Protein AF-A0A2W5JZ50-F1 (afdb_monomer)

Sequence (150 aa):
MTTPTPIVDERAWQLQEQALRAAHVRRDEPDAAALADRRLLRALREPPLSPLPADFAAGVARLAAPAAATRTVDTRLERLLGAVLGIALGAAALAQGLEQGAEWLRILAEQASPLPPGTLRLGVALAACVGCSWLIGLLPRRQARRSLRH

Organism: NCBI:txid666685

Solvent-accessible surface area (backbone atoms only — not comparable to full-atom values): 9213 Å² total; per-residue (Å²): 139,82,80,81,74,85,74,79,50,65,68,61,51,53,51,51,55,49,49,58,52,52,70,71,52,86,71,95,76,84,51,75,68,56,52,54,51,51,50,52,56,48,61,72,69,48,78,77,91,61,86,75,59,92,57,45,66,60,53,51,49,62,67,45,52,66,62,54,59,65,49,56,58,54,59,50,53,53,50,48,51,51,48,51,51,51,50,52,52,51,52,51,53,48,52,50,44,70,75,47,34,63,60,52,51,47,57,50,53,74,70,44,65,82,75,61,95,54,57,70,59,50,50,51,50,51,53,49,50,53,50,49,56,50,54,58,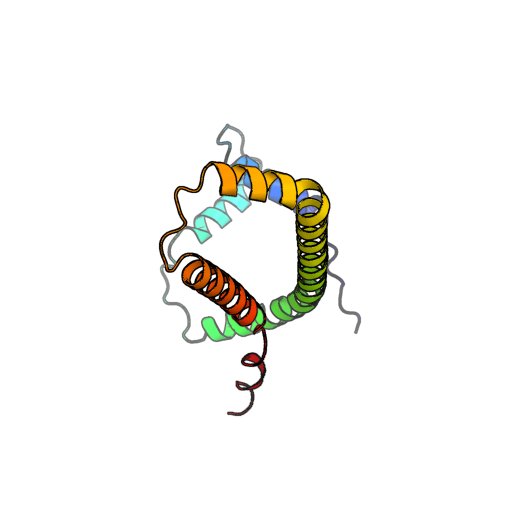70,65,58,82,77,69,69,87,73,65,79,81,77,122

Structure (mmCIF, N/CA/C/O backbone):
data_AF-A0A2W5JZ50-F1
#
_entry.id   AF-A0A2W5JZ50-F1
#
loop_
_atom_site.group_PDB
_atom_site.id
_atom_site.type_symbol
_atom_site.label_atom_id
_atom_site.label_alt_id
_atom_site.label_comp_id
_atom_site.label_asym_id
_atom_site.label_entity_id
_atom_site.label_seq_id
_atom_site.pdbx_PDB_ins_code
_atom_site.Cartn_x
_atom_site.Cartn_y
_atom_site.Cartn_z
_atom_site.occupancy
_atom_site.B_iso_or_equiv
_atom_site.auth_seq_id
_atom_site.auth_comp_id
_atom_site.auth_asym_id
_atom_site.auth_atom_id
_atom_site.pdbx_PDB_model_num
ATOM 1 N N . MET A 1 1 ? -31.872 18.385 16.691 1.00 43.00 1 MET A N 1
ATOM 2 C CA . MET A 1 1 ? -30.740 17.567 17.180 1.00 43.00 1 MET A CA 1
ATOM 3 C C . MET A 1 1 ? -29.529 17.878 16.319 1.00 43.00 1 MET A C 1
ATOM 5 O O . MET A 1 1 ? -29.411 17.350 15.225 1.00 43.00 1 MET A O 1
ATOM 9 N N . THR A 1 2 ? -28.695 18.811 16.764 1.00 48.19 2 THR A N 1
ATOM 10 C CA . THR A 1 2 ? -27.444 19.211 16.111 1.00 48.19 2 THR A CA 1
ATOM 11 C C . THR A 1 2 ? -26.308 18.411 16.741 1.00 48.19 2 THR A C 1
ATOM 13 O O . THR A 1 2 ? -26.035 18.547 17.929 1.00 48.19 2 THR A O 1
ATOM 16 N N . THR A 1 3 ? -25.680 17.522 15.976 1.00 47.72 3 THR A N 1
ATOM 17 C CA . THR A 1 3 ? -24.453 16.834 16.398 1.00 47.72 3 THR A CA 1
ATOM 18 C C . THR A 1 3 ? -23.317 17.856 16.474 1.00 47.72 3 THR A C 1
ATOM 20 O O . THR A 1 3 ? -23.056 18.500 15.455 1.00 47.72 3 THR A O 1
ATOM 23 N N . PRO A 1 4 ? -22.640 18.037 17.624 1.00 60.97 4 PRO A N 1
ATOM 24 C CA . PRO A 1 4 ? -21.482 18.916 17.695 1.00 60.97 4 PRO A CA 1
ATOM 25 C C . PRO A 1 4 ? -20.370 18.336 16.814 1.00 60.97 4 PRO A C 1
ATOM 27 O O . PRO A 1 4 ? -19.907 17.218 17.035 1.00 60.97 4 PRO A O 1
ATOM 30 N N . THR A 1 5 ? -19.959 19.076 15.785 1.00 59.16 5 THR A N 1
ATOM 31 C CA . THR A 1 5 ? -18.706 18.817 15.068 1.00 59.16 5 THR A CA 1
ATOM 32 C C . THR A 1 5 ? -17.566 18.857 16.083 1.00 59.16 5 THR A C 1
ATOM 34 O O . THR A 1 5 ? -17.500 19.837 16.830 1.00 59.16 5 THR A O 1
ATOM 37 N N . PRO A 1 6 ? -16.684 17.843 16.156 1.00 60.97 6 PRO A N 1
ATOM 38 C CA . PRO A 1 6 ? -15.527 17.915 17.031 1.00 60.97 6 PRO A CA 1
ATOM 39 C C . PRO A 1 6 ? -14.622 19.028 16.505 1.00 60.97 6 PRO A C 1
ATOM 41 O O . PRO A 1 6 ? -13.907 18.857 15.520 1.00 60.97 6 PRO A O 1
ATOM 44 N N . ILE A 1 7 ? -14.709 20.201 17.124 1.00 68.25 7 ILE A N 1
ATOM 45 C CA . ILE A 1 7 ? -13.739 21.266 16.920 1.00 68.25 7 ILE A CA 1
ATOM 46 C C . ILE A 1 7 ? -12.475 20.747 17.596 1.00 68.25 7 ILE A C 1
ATOM 48 O O . ILE A 1 7 ? -12.425 20.644 18.820 1.00 68.25 7 ILE A O 1
ATOM 52 N N . VAL A 1 8 ? -11.495 20.327 16.799 1.00 65.56 8 VAL A N 1
ATOM 53 C CA . VAL A 1 8 ? -10.153 20.065 17.313 1.00 65.56 8 VAL A CA 1
ATOM 54 C C . VAL A 1 8 ? -9.637 21.412 17.804 1.00 65.56 8 VAL A C 1
ATOM 56 O O . VAL A 1 8 ? -9.354 22.302 17.005 1.00 65.56 8 VAL A O 1
ATOM 59 N N . ASP A 1 9 ? -9.626 21.602 19.121 1.00 81.12 9 ASP A N 1
ATOM 60 C CA . ASP A 1 9 ? -9.076 22.805 19.729 1.00 81.12 9 ASP A CA 1
ATOM 61 C C . ASP A 1 9 ? -7.556 22.744 19.583 1.00 81.12 9 ASP A C 1
ATOM 63 O O . ASP A 1 9 ? -6.876 21.999 20.290 1.00 81.12 9 ASP A O 1
ATOM 67 N N . GLU A 1 10 ? -7.033 23.520 18.636 1.00 82.06 10 GLU A N 1
ATOM 68 C CA . GLU A 1 10 ? -5.602 23.613 18.350 1.00 82.06 10 GLU A CA 1
ATOM 69 C C . GLU A 1 10 ? -4.797 23.914 19.620 1.00 82.06 10 GLU A C 1
ATOM 71 O O . GLU A 1 10 ? -3.699 23.396 19.799 1.00 82.06 10 GLU A O 1
ATOM 76 N N . ARG A 1 11 ? -5.351 24.685 20.565 1.00 76.81 11 ARG A N 1
ATOM 77 C CA . ARG A 1 11 ? -4.663 24.973 21.830 1.00 76.81 11 ARG A CA 1
ATOM 78 C C . ARG A 1 11 ? -4.566 23.730 22.702 1.00 76.81 11 ARG A C 1
ATOM 80 O O . ARG A 1 11 ? -3.508 23.469 23.268 1.00 76.81 11 ARG A O 1
ATOM 87 N N . ALA A 1 12 ? -5.640 22.950 22.787 1.00 76.25 12 ALA A N 1
ATOM 88 C CA . ALA A 1 12 ? -5.646 21.694 23.528 1.00 76.25 12 ALA A CA 1
ATOM 89 C C . ALA A 1 12 ? -4.697 20.662 22.895 1.00 76.25 12 ALA A C 1
ATOM 91 O O . ALA A 1 12 ? -3.978 19.967 23.614 1.00 76.25 12 ALA A O 1
ATOM 92 N N . TRP A 1 13 ? -4.643 20.612 21.561 1.00 83.56 13 TRP A N 1
ATOM 93 C CA . TRP A 1 13 ? -3.716 19.757 20.820 1.00 83.56 13 TRP A CA 1
ATOM 94 C C . TRP A 1 13 ? -2.252 20.130 21.083 1.00 83.56 13 TRP A C 1
ATOM 96 O O . TRP A 1 13 ? -1.440 19.274 21.433 1.00 83.56 13 TRP A O 1
ATOM 106 N N . GLN A 1 14 ? -1.916 21.420 21.002 1.00 88.25 14 GLN A N 1
ATOM 107 C CA . GLN A 1 14 ? -0.561 21.907 21.275 1.00 88.25 14 GLN A CA 1
ATOM 108 C C . GLN A 1 14 ? -0.133 21.645 22.725 1.00 88.25 14 GLN A C 1
ATOM 110 O O . GLN A 1 14 ? 1.019 21.289 22.966 1.00 88.25 14 GLN A O 1
ATOM 115 N N . LEU A 1 15 ? -1.051 21.762 23.692 1.00 83.00 15 LEU A N 1
ATOM 116 C CA . LEU A 1 15 ? -0.777 21.425 25.093 1.00 83.00 15 LEU A CA 1
ATOM 117 C C . LEU A 1 15 ? -0.487 19.926 25.282 1.00 83.00 15 LEU A C 1
ATOM 119 O O . LEU A 1 15 ? 0.434 19.579 26.022 1.00 83.00 15 LEU A O 1
ATOM 123 N N . GLN A 1 16 ? -1.209 19.040 24.586 1.00 78.50 16 GLN A N 1
ATOM 124 C CA . GLN A 1 16 ? -0.923 17.598 24.594 1.00 78.50 16 GLN A CA 1
ATOM 125 C C . GLN A 1 16 ? 0.435 17.274 23.962 1.00 78.50 16 GLN A C 1
ATOM 127 O O . GLN A 1 16 ? 1.219 16.515 24.531 1.00 78.50 16 GLN A O 1
ATOM 132 N N . GLU A 1 17 ? 0.747 17.884 22.821 1.00 82.94 17 GLU A N 1
ATOM 133 C CA . GLU A 1 17 ? 2.040 17.728 22.151 1.00 82.94 17 GLU A CA 1
ATOM 134 C C . GLU A 1 17 ? 3.204 18.205 23.031 1.00 82.94 17 GLU A C 1
ATOM 136 O O . GLU A 1 17 ? 4.239 17.540 23.135 1.00 82.94 17 GLU A O 1
ATOM 141 N N . GLN A 1 18 ? 3.036 19.334 23.721 1.00 81.00 18 GLN A N 1
ATOM 142 C CA . GLN A 1 18 ? 4.030 19.844 24.663 1.00 81.00 18 GLN A CA 1
ATOM 143 C C . GLN A 1 18 ? 4.201 18.917 25.873 1.00 81.00 18 GLN A C 1
ATOM 145 O O . GLN A 1 18 ? 5.338 18.642 26.260 1.00 81.00 18 GLN A O 1
ATOM 150 N N . ALA A 1 19 ? 3.112 18.375 26.426 1.00 74.25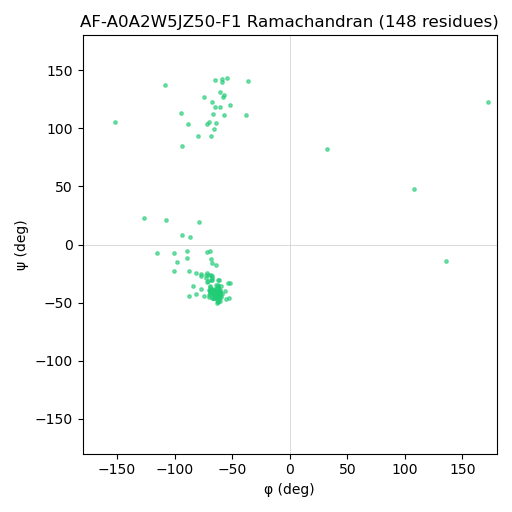 19 ALA A N 1
ATOM 151 C CA . ALA A 1 19 ? 3.163 17.415 27.529 1.00 74.25 19 ALA A CA 1
ATOM 152 C C . ALA A 1 19 ? 3.890 16.114 27.137 1.00 74.25 19 ALA A C 1
ATOM 154 O O . ALA A 1 19 ? 4.743 15.633 27.888 1.00 74.25 19 ALA A O 1
ATOM 155 N N . LEU A 1 20 ? 3.649 15.592 25.926 1.00 75.50 20 LEU A N 1
ATOM 156 C CA . LEU A 1 20 ? 4.337 14.408 25.391 1.00 75.50 20 LEU A CA 1
ATOM 157 C C . LEU A 1 20 ? 5.848 14.628 25.230 1.00 75.50 20 LEU A C 1
ATOM 159 O O . LEU A 1 20 ? 6.651 13.756 25.589 1.00 75.50 20 LEU A O 1
ATOM 163 N N . ARG A 1 21 ? 6.250 15.806 24.737 1.00 74.12 21 ARG A N 1
ATOM 164 C CA . ARG A 1 21 ? 7.665 16.191 24.603 1.00 74.12 21 ARG A CA 1
ATOM 165 C C . ARG A 1 21 ? 8.322 16.412 25.970 1.00 74.12 21 ARG A C 1
ATOM 167 O O . ARG A 1 21 ? 9.430 15.929 26.198 1.00 74.12 21 ARG A O 1
ATOM 174 N N . ALA A 1 22 ? 7.627 17.050 26.913 1.00 66.75 22 ALA A N 1
ATOM 175 C CA . ALA A 1 22 ? 8.098 17.263 28.285 1.00 66.75 22 ALA A CA 1
ATOM 176 C C . ALA A 1 22 ? 8.179 15.962 29.111 1.00 66.75 22 ALA A C 1
ATOM 178 O O . ALA A 1 22 ? 8.983 15.853 30.037 1.00 66.75 22 ALA A O 1
ATOM 179 N N . ALA A 1 23 ? 7.380 14.943 28.781 1.00 61.56 23 ALA A N 1
ATOM 180 C CA . ALA A 1 23 ? 7.495 13.611 29.373 1.00 61.56 23 ALA A CA 1
ATOM 181 C C . ALA A 1 23 ? 8.766 12.866 28.915 1.00 61.56 23 ALA A C 1
ATOM 183 O O . ALA A 1 23 ? 9.273 12.027 29.661 1.00 61.56 23 ALA A O 1
ATOM 184 N N . HIS A 1 24 ? 9.295 13.187 27.727 1.00 60.12 24 HIS A N 1
ATOM 185 C CA . HIS A 1 24 ? 10.566 12.654 27.218 1.00 60.12 24 HIS A CA 1
ATOM 186 C C . HIS A 1 24 ? 11.785 13.436 27.724 1.00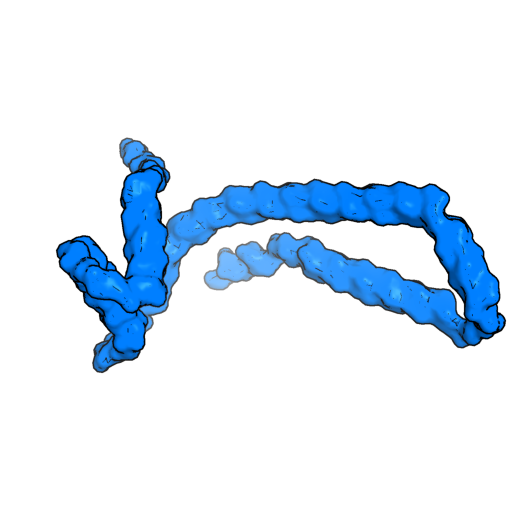 60.12 24 HIS A C 1
ATOM 188 O O . HIS A 1 24 ? 12.825 12.840 28.004 1.00 60.12 24 HIS A O 1
ATOM 194 N N . VAL A 1 25 ? 11.665 14.756 27.887 1.00 57.91 25 VAL A N 1
ATOM 195 C CA . VAL A 1 25 ? 12.740 15.618 28.395 1.00 57.91 25 VAL A CA 1
ATOM 196 C C . VAL A 1 25 ? 12.589 15.774 29.907 1.00 57.91 25 VAL A C 1
ATOM 198 O O . VAL A 1 25 ? 11.988 16.717 30.413 1.00 57.91 25 VAL A O 1
ATOM 201 N N . ARG A 1 26 ? 13.130 14.820 30.667 1.00 54.22 26 ARG A N 1
ATOM 202 C CA . ARG A 1 26 ? 13.206 14.931 32.128 1.00 54.22 26 ARG A CA 1
ATOM 203 C C . ARG A 1 26 ? 14.191 16.049 32.506 1.00 54.22 26 ARG A C 1
ATOM 205 O O . ARG A 1 26 ? 15.385 15.787 32.611 1.00 54.22 26 ARG A O 1
ATOM 212 N N . ARG A 1 27 ? 13.700 17.277 32.716 1.00 50.91 27 ARG A N 1
ATOM 213 C CA . ARG A 1 27 ? 14.435 18.344 33.416 1.00 50.91 27 ARG A CA 1
ATOM 214 C C . ARG A 1 27 ? 13.480 19.322 34.115 1.00 50.91 27 ARG A C 1
ATOM 216 O O . ARG A 1 27 ? 12.774 20.074 33.460 1.00 50.91 27 ARG A O 1
ATOM 223 N N . ASP A 1 28 ? 13.430 19.184 35.437 1.00 57.53 28 ASP A N 1
ATOM 224 C CA . ASP A 1 28 ? 13.200 20.188 36.487 1.00 57.53 28 ASP A CA 1
ATOM 225 C C . ASP A 1 28 ? 12.286 21.392 36.187 1.00 57.53 28 ASP A C 1
ATOM 227 O O . ASP A 1 28 ? 12.768 22.474 35.880 1.00 57.53 28 ASP A O 1
ATOM 231 N N . GLU A 1 29 ? 10.969 21.186 36.313 1.00 58.97 29 GLU A N 1
ATOM 232 C CA . GLU A 1 29 ? 10.005 22.029 37.064 1.00 58.97 29 GLU A CA 1
ATOM 233 C C . GLU A 1 29 ? 8.569 21.528 36.774 1.00 58.97 29 GLU A C 1
ATOM 235 O O . GLU A 1 29 ? 8.188 21.394 35.606 1.00 58.97 29 GLU A O 1
ATOM 240 N N . PRO A 1 30 ? 7.763 21.133 37.780 1.00 55.31 30 PRO A N 1
ATOM 241 C CA . PRO A 1 30 ? 6.446 20.563 37.531 1.00 55.31 30 PRO A CA 1
ATOM 242 C C . PRO A 1 30 ? 5.361 21.642 37.440 1.00 55.31 30 PRO A C 1
ATOM 244 O O . PRO A 1 30 ? 4.843 22.109 38.450 1.00 55.31 30 PRO A O 1
ATOM 247 N N . ASP A 1 31 ? 4.924 21.934 36.218 1.00 63.06 31 ASP A N 1
ATOM 248 C CA . ASP A 1 31 ? 3.655 22.623 35.994 1.00 63.06 31 ASP A CA 1
ATOM 249 C C . ASP A 1 31 ? 2.479 21.732 36.458 1.00 63.06 31 ASP A C 1
ATOM 251 O O 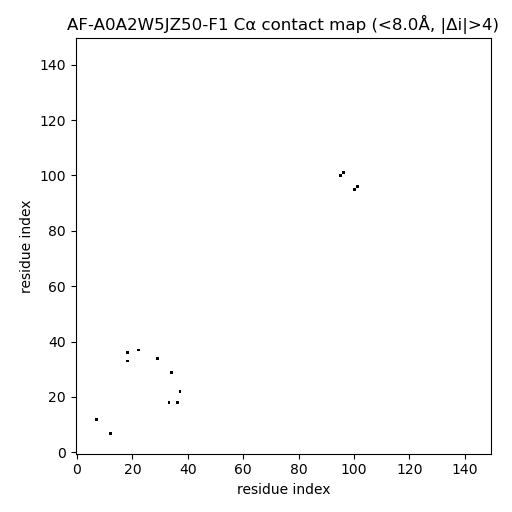. ASP A 1 31 ? 2.495 20.504 36.284 1.00 63.06 31 ASP A O 1
ATOM 255 N N . ALA A 1 32 ? 1.446 22.315 37.072 1.00 60.16 32 ALA A N 1
ATOM 256 C CA . ALA A 1 32 ? 0.355 21.558 37.707 1.00 60.16 32 ALA A CA 1
ATOM 257 C C . ALA A 1 32 ? -0.416 20.675 36.702 1.00 60.16 32 ALA A C 1
ATOM 259 O O . ALA A 1 32 ? -0.877 19.581 37.046 1.00 60.16 32 ALA A O 1
ATOM 260 N N . ALA A 1 33 ? -0.486 21.106 35.439 1.00 59.25 33 ALA A N 1
ATOM 261 C CA . ALA A 1 33 ? -1.049 20.332 34.334 1.00 59.25 33 ALA A CA 1
ATOM 262 C C . ALA A 1 33 ? -0.176 19.117 33.961 1.00 59.25 33 ALA A C 1
ATOM 264 O O . ALA A 1 33 ? -0.693 18.018 33.748 1.00 59.25 33 ALA A O 1
ATOM 265 N N . ALA A 1 34 ? 1.153 19.267 33.981 1.00 60.41 34 ALA A N 1
ATOM 266 C CA . ALA A 1 34 ? 2.094 18.180 33.703 1.00 60.41 34 ALA A CA 1
ATOM 267 C C . ALA A 1 34 ? 2.073 17.093 34.796 1.00 60.41 34 ALA A C 1
ATOM 269 O O . ALA A 1 34 ? 2.350 15.921 34.532 1.00 60.41 34 ALA A O 1
ATOM 270 N N . LEU A 1 35 ? 1.714 17.451 36.034 1.00 66.00 35 LEU A N 1
ATOM 271 C CA . LEU A 1 35 ? 1.501 16.498 37.129 1.00 66.00 35 LEU A CA 1
ATOM 272 C C . LEU A 1 35 ? 0.258 15.622 36.921 1.00 66.00 35 LEU A C 1
ATOM 274 O O . LEU A 1 35 ? 0.312 14.424 37.209 1.00 66.00 35 LEU A O 1
ATOM 278 N N . ALA A 1 36 ? -0.844 16.190 36.423 1.00 70.12 36 ALA A N 1
ATOM 279 C CA . ALA A 1 36 ? -2.059 15.432 36.119 1.00 70.12 36 ALA A CA 1
ATOM 280 C C . ALA A 1 36 ? -1.817 14.421 34.986 1.00 70.12 36 ALA A C 1
ATOM 282 O O . ALA A 1 36 ? -2.177 13.249 35.109 1.00 70.12 36 ALA A O 1
ATOM 283 N N . ASP A 1 37 ? -1.109 14.844 33.941 1.00 66.62 37 ASP A N 1
ATOM 284 C CA . ASP A 1 37 ? -0.801 14.001 32.786 1.00 66.62 37 ASP A CA 1
ATOM 285 C C . ASP A 1 37 ? 0.187 12.869 33.130 1.00 66.62 37 ASP A C 1
ATOM 287 O O . ASP A 1 37 ? -0.003 11.705 32.770 1.00 66.62 37 ASP A O 1
ATOM 291 N N . ARG A 1 38 ? 1.191 13.153 33.974 1.00 71.00 38 ARG A N 1
ATOM 292 C CA . ARG A 1 38 ? 2.095 12.120 34.516 1.00 71.00 38 ARG A CA 1
ATOM 293 C C 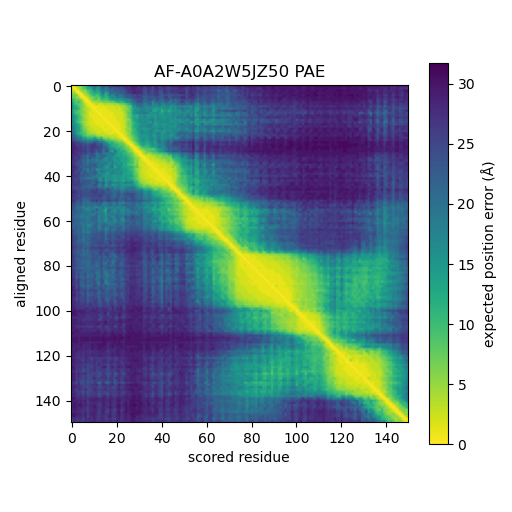. ARG A 1 38 ? 1.370 11.074 35.365 1.00 71.00 38 ARG A C 1
ATOM 295 O O . ARG A 1 38 ? 1.769 9.908 35.347 1.00 71.00 38 ARG A O 1
ATOM 302 N N . ARG A 1 39 ? 0.326 11.458 36.112 1.00 72.38 39 ARG A N 1
ATOM 303 C CA . ARG A 1 39 ? -0.507 10.509 36.876 1.00 72.38 39 ARG A CA 1
ATOM 304 C C . ARG A 1 39 ? -1.307 9.604 35.944 1.00 72.38 39 ARG A C 1
ATOM 306 O O .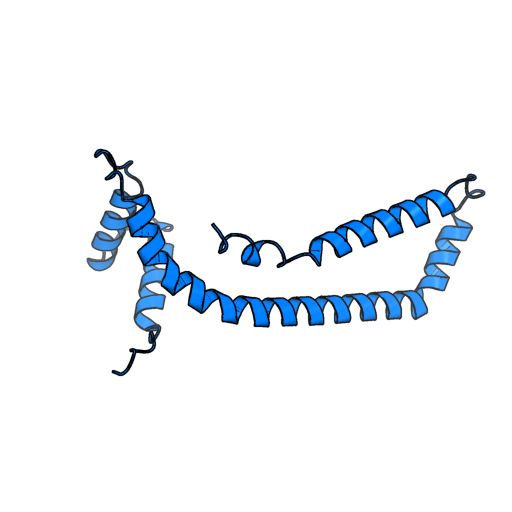 ARG A 1 39 ? -1.350 8.402 36.188 1.00 72.38 39 ARG A O 1
ATOM 313 N N . LEU A 1 40 ? -1.858 10.153 34.862 1.00 73.06 40 LEU A N 1
ATOM 314 C CA . LEU A 1 40 ? -2.563 9.381 33.839 1.00 73.06 40 LEU A CA 1
ATOM 315 C C . LEU A 1 40 ? -1.630 8.378 33.146 1.00 73.06 40 LEU A C 1
ATOM 317 O O . LEU A 1 40 ? -1.937 7.192 33.076 1.00 73.06 40 LEU A O 1
ATOM 321 N N . LEU A 1 41 ? -0.449 8.823 32.709 1.00 72.56 41 LEU A N 1
ATOM 322 C CA . LEU A 1 41 ? 0.559 7.954 32.094 1.00 72.56 41 LEU A CA 1
ATOM 323 C C . LEU A 1 41 ? 1.027 6.834 33.029 1.00 72.56 41 LEU A C 1
ATOM 325 O O . LEU A 1 41 ? 1.301 5.726 32.571 1.00 72.56 41 LEU A O 1
ATOM 329 N N . ARG A 1 42 ? 1.121 7.104 34.337 1.00 70.44 42 ARG A N 1
ATOM 330 C CA . ARG A 1 42 ? 1.451 6.078 35.333 1.00 70.44 42 ARG A CA 1
ATOM 331 C C . ARG A 1 42 ? 0.304 5.080 35.513 1.00 70.44 42 ARG A C 1
ATOM 333 O O . ARG A 1 42 ? 0.568 3.886 35.471 1.00 70.44 42 ARG A O 1
ATOM 340 N N . ALA A 1 43 ? -0.940 5.553 35.592 1.00 70.12 43 ALA A N 1
ATOM 341 C CA . ALA A 1 43 ? -2.126 4.699 35.674 1.00 70.12 43 ALA A CA 1
ATOM 342 C C . ALA A 1 43 ? -2.316 3.805 34.432 1.00 70.12 43 ALA A C 1
ATOM 344 O O . ALA A 1 43 ? -2.825 2.698 34.549 1.00 70.12 43 ALA A O 1
ATOM 345 N N . LEU A 1 44 ? -1.877 4.258 33.251 1.00 68.50 44 LEU A N 1
ATOM 346 C CA . LEU A 1 44 ? -1.894 3.462 32.016 1.00 68.50 44 LEU A CA 1
ATOM 347 C C . LEU A 1 44 ? -0.767 2.418 31.938 1.00 68.50 44 LEU A C 1
ATOM 349 O O . LEU A 1 44 ? -0.893 1.444 31.199 1.00 68.50 44 LEU A O 1
ATOM 353 N N . ARG A 1 45 ? 0.352 2.636 32.641 1.00 70.94 45 ARG A N 1
ATOM 354 C CA . ARG A 1 45 ? 1.503 1.713 32.660 1.00 70.94 45 ARG A CA 1
ATOM 355 C C . ARG A 1 45 ? 1.383 0.630 33.726 1.00 70.94 45 ARG A C 1
ATOM 357 O O . ARG A 1 45 ? 2.043 -0.398 33.602 1.00 70.94 45 ARG A O 1
ATOM 364 N N . GLU A 1 46 ? 0.589 0.859 34.765 1.00 68.31 46 GLU A N 1
ATOM 365 C CA . GLU A 1 46 ? 0.305 -0.162 35.765 1.00 68.31 46 GLU A CA 1
ATOM 366 C C . GLU A 1 46 ? -0.671 -1.202 35.194 1.00 68.31 46 GLU A C 1
ATOM 368 O O . GLU A 1 46 ? -1.728 -0.835 34.674 1.00 68.31 46 GLU A O 1
ATOM 373 N N . PRO A 1 47 ? -0.341 -2.506 35.259 1.00 62.16 47 PRO A N 1
ATOM 374 C CA . PRO A 1 47 ? -1.289 -3.540 34.881 1.00 62.16 47 PRO A CA 1
ATOM 375 C C . PRO A 1 47 ? -2.512 -3.434 35.806 1.00 62.16 47 PRO A C 1
ATOM 377 O O . PRO A 1 47 ? -2.338 -3.345 37.026 1.00 62.16 47 PRO A O 1
ATOM 380 N N . PRO A 1 48 ? -3.746 -3.422 35.269 1.00 61.97 48 PRO A N 1
ATOM 381 C CA . PRO A 1 48 ? -4.934 -3.285 36.097 1.00 61.97 48 PRO A CA 1
ATOM 382 C C . PRO A 1 48 ? -5.000 -4.451 37.089 1.00 61.97 48 PRO A C 1
ATOM 384 O O . PRO A 1 48 ? -5.090 -5.612 36.700 1.00 61.97 48 PRO A O 1
ATOM 387 N N . LEU A 1 49 ? -4.950 -4.128 38.384 1.00 61.62 49 LEU A N 1
ATOM 388 C CA . LEU A 1 49 ? -4.963 -5.094 39.492 1.00 61.62 49 LEU A CA 1
ATOM 389 C C . LEU A 1 49 ? -6.335 -5.765 39.697 1.00 61.62 49 LEU A C 1
ATOM 391 O O . LEU A 1 49 ? -6.463 -6.670 40.516 1.00 61.62 49 LEU A O 1
ATOM 395 N N . SER A 1 50 ? -7.362 -5.319 38.971 1.00 69.12 50 SER A N 1
ATOM 396 C CA . SER A 1 50 ? -8.731 -5.823 39.071 1.00 69.12 50 SER A CA 1
ATOM 397 C C . SER A 1 50 ? -9.095 -6.640 37.829 1.00 69.12 50 SER A C 1
ATOM 399 O O . SER A 1 50 ? -8.793 -6.195 36.715 1.00 69.12 50 SER A O 1
ATOM 401 N N . PRO A 1 51 ? -9.762 -7.801 37.976 1.00 71.50 51 PRO A N 1
ATOM 402 C CA . PRO A 1 51 ? -10.286 -8.533 36.834 1.00 71.50 51 PRO A CA 1
ATOM 403 C C . PRO A 1 51 ? -11.246 -7.638 36.044 1.00 71.50 51 PRO A C 1
ATOM 405 O O . PRO A 1 51 ? -12.178 -7.044 36.589 1.00 71.50 51 PRO A O 1
ATOM 408 N N . LEU A 1 52 ? -10.992 -7.529 34.741 1.00 70.38 52 LEU A N 1
ATOM 409 C CA . LEU A 1 52 ? -11.856 -6.799 33.823 1.00 70.38 52 LEU A CA 1
ATOM 410 C C . LEU A 1 52 ? -13.272 -7.407 33.844 1.00 70.38 52 LEU A C 1
ATOM 412 O O . LEU A 1 52 ? -13.400 -8.634 33.859 1.00 70.38 52 LEU A O 1
ATOM 416 N N . PRO A 1 53 ? -14.338 -6.584 33.801 1.00 80.31 53 PRO A N 1
ATOM 417 C CA . PRO A 1 53 ? -15.701 -7.084 33.659 1.00 80.31 53 PRO A CA 1
ATOM 418 C C . PRO A 1 53 ? -15.826 -7.991 32.430 1.00 80.31 53 PRO A C 1
ATOM 420 O O . PRO A 1 53 ? -15.238 -7.690 31.389 1.00 80.31 53 PRO A O 1
ATOM 423 N N . ALA A 1 54 ? -16.636 -9.049 32.515 1.00 81.38 54 ALA A N 1
ATOM 424 C CA . ALA A 1 54 ? -16.844 -9.990 31.406 1.00 81.38 54 ALA A CA 1
ATOM 425 C C . ALA A 1 54 ? -17.268 -9.285 30.099 1.00 81.38 54 ALA A C 1
ATOM 427 O O . ALA A 1 54 ? -16.841 -9.664 29.010 1.00 81.38 54 ALA A O 1
ATOM 428 N N . ASP A 1 55 ? -18.020 -8.189 30.219 1.00 85.31 55 ASP A N 1
ATOM 429 C CA . ASP A 1 55 ? -18.533 -7.410 29.090 1.00 85.31 55 ASP A CA 1
ATOM 430 C C . ASP A 1 55 ? -17.636 -6.235 28.678 1.00 85.31 55 ASP A C 1
ATOM 432 O O . ASP A 1 55 ? -18.036 -5.416 27.845 1.00 85.31 55 ASP A O 1
ATOM 436 N N . PHE A 1 56 ? -16.426 -6.114 29.234 1.00 82.25 56 PHE A N 1
ATOM 437 C CA . PHE A 1 56 ? -15.520 -5.003 28.930 1.00 82.25 56 PHE A CA 1
ATOM 438 C C . PHE A 1 56 ? -15.249 -4.891 27.428 1.00 82.25 56 PHE A C 1
ATOM 440 O O . PHE A 1 56 ? -15.381 -3.812 26.852 1.00 82.25 56 PHE A O 1
ATOM 447 N N . ALA A 1 57 ? -14.947 -6.015 26.773 1.00 82.06 57 ALA A N 1
ATOM 448 C CA . ALA A 1 57 ? -14.696 -6.046 25.335 1.00 82.06 57 ALA A CA 1
ATOM 449 C C . ALA A 1 57 ? -15.921 -5.576 24.531 1.00 82.06 57 ALA A C 1
ATOM 451 O O . ALA A 1 57 ? -15.778 -4.799 23.588 1.00 82.06 57 ALA A O 1
ATOM 452 N N . ALA A 1 58 ? -17.130 -5.978 24.936 1.00 81.62 58 ALA A N 1
ATOM 453 C CA . ALA A 1 58 ? -18.373 -5.540 24.303 1.00 81.62 58 ALA A CA 1
ATOM 454 C C . ALA A 1 58 ? -18.641 -4.042 24.540 1.00 81.62 58 ALA A C 1
ATOM 456 O O . ALA A 1 58 ? -19.085 -3.336 23.634 1.00 81.62 58 ALA A O 1
ATOM 457 N N . GLY A 1 59 ? -18.331 -3.530 25.734 1.00 83.56 59 GLY A N 1
ATOM 458 C CA . GLY A 1 59 ? -18.400 -2.106 26.059 1.00 83.56 59 GLY A CA 1
ATOM 459 C C . GLY A 1 59 ? -17.453 -1.265 25.208 1.00 83.56 59 GLY A C 1
ATOM 460 O O . GLY A 1 59 ? -17.886 -0.297 24.582 1.00 83.56 59 GLY A O 1
ATOM 461 N N . VAL A 1 60 ? -16.190 -1.680 25.116 1.00 82.81 60 VAL A N 1
ATOM 462 C CA . VAL A 1 60 ? -15.176 -1.022 24.285 1.00 82.81 60 VAL A CA 1
ATOM 463 C C . VAL A 1 60 ? -15.548 -1.088 22.805 1.00 82.81 60 VAL A C 1
ATOM 465 O O . VAL A 1 60 ? -15.456 -0.076 22.116 1.00 82.81 60 VAL A O 1
ATOM 468 N N . ALA A 1 61 ? -16.047 -2.226 22.312 1.00 80.06 61 ALA A N 1
ATOM 469 C CA . ALA A 1 61 ? -16.481 -2.364 20.923 1.00 80.06 61 ALA A CA 1
ATOM 470 C C . ALA A 1 61 ? -17.620 -1.392 20.563 1.00 80.06 61 ALA A C 1
ATOM 472 O O . ALA A 1 61 ? -17.584 -0.769 19.502 1.00 80.06 61 ALA A O 1
ATOM 473 N N . ARG A 1 62 ? -18.601 -1.201 21.458 1.00 80.56 62 ARG A N 1
ATOM 474 C CA . ARG A 1 62 ? -19.691 -0.226 21.261 1.00 80.56 62 ARG A CA 1
ATOM 475 C C . ARG A 1 62 ? -19.190 1.218 21.244 1.00 80.56 62 ARG A C 1
ATOM 477 O O . ARG A 1 62 ? -19.673 2.008 20.440 1.00 80.56 62 ARG A O 1
ATOM 484 N N . LEU A 1 63 ? -18.222 1.553 22.098 1.00 79.12 63 LEU A N 1
ATOM 485 C CA . LEU A 1 63 ? -17.613 2.888 22.148 1.00 79.12 63 LEU A CA 1
ATOM 486 C C . LEU A 1 63 ? -16.700 3.162 20.941 1.00 79.12 63 LEU A C 1
ATOM 488 O O . LEU A 1 63 ? -16.633 4.292 20.464 1.00 79.12 63 LEU A O 1
ATOM 492 N N . ALA A 1 64 ? -16.035 2.134 20.410 1.00 73.06 64 ALA A N 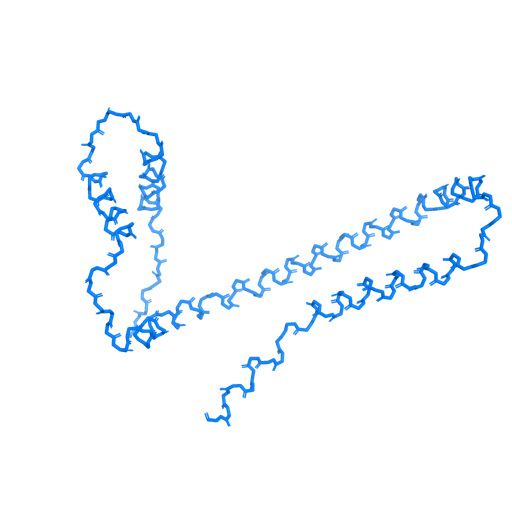1
ATOM 493 C CA . ALA A 1 64 ? -15.153 2.238 19.248 1.00 73.06 64 ALA A CA 1
ATOM 494 C C . ALA A 1 64 ? -15.902 2.234 17.901 1.00 73.06 64 ALA A C 1
ATOM 496 O O . ALA A 1 64 ? -15.399 2.776 16.915 1.00 73.06 64 ALA A O 1
ATOM 497 N N . ALA A 1 65 ? -17.108 1.661 17.839 1.00 70.31 65 ALA A N 1
ATOM 498 C CA . ALA A 1 65 ? -17.934 1.609 16.631 1.00 70.31 65 ALA A CA 1
ATOM 499 C C . ALA A 1 65 ? -18.164 2.983 15.948 1.00 70.31 65 ALA A C 1
ATOM 501 O O . ALA A 1 65 ? -17.968 3.068 14.732 1.00 70.31 65 ALA A O 1
ATOM 502 N N . PRO A 1 66 ? -18.509 4.078 16.660 1.00 64.31 66 PRO A N 1
ATOM 503 C CA . PRO A 1 66 ? -18.647 5.398 16.036 1.00 64.31 66 PRO A CA 1
ATOM 504 C C . PRO A 1 66 ? -17.315 5.992 15.539 1.00 64.31 66 PRO A C 1
ATOM 506 O O . PRO A 1 66 ? -17.307 6.671 14.513 1.00 64.31 66 PRO A O 1
ATOM 509 N N . ALA A 1 67 ? -16.179 5.688 16.181 1.00 58.97 67 ALA A N 1
ATOM 510 C CA . ALA A 1 67 ? -14.848 6.120 15.725 1.00 58.97 67 ALA A CA 1
ATOM 511 C C . ALA A 1 67 ? -14.374 5.368 14.464 1.00 58.97 67 ALA A C 1
ATOM 513 O O . ALA A 1 67 ? -13.574 5.875 13.678 1.00 58.97 67 ALA A O 1
ATOM 514 N N . ALA A 1 68 ? -14.886 4.158 14.227 1.00 56.59 68 ALA A N 1
ATOM 515 C CA . ALA A 1 68 ? -14.639 3.430 12.986 1.00 56.59 68 ALA A CA 1
ATOM 516 C C . ALA A 1 68 ? -15.401 4.036 11.792 1.00 56.59 68 ALA A C 1
ATOM 518 O O . ALA A 1 68 ? -14.920 3.963 10.660 1.00 56.59 68 ALA A O 1
ATOM 519 N N . ALA A 1 69 ? -16.558 4.670 12.026 1.00 55.19 69 ALA A N 1
ATOM 520 C CA . ALA A 1 69 ? -17.355 5.297 10.973 1.00 55.19 69 ALA A CA 1
ATOM 521 C C . ALA A 1 69 ? -16.665 6.536 10.373 1.00 55.19 69 ALA A C 1
ATOM 523 O O . ALA A 1 69 ? -16.667 6.696 9.153 1.00 55.19 69 ALA A O 1
ATOM 524 N N . THR A 1 70 ? -15.994 7.365 11.179 1.00 55.69 70 THR A N 1
ATOM 525 C CA . THR A 1 70 ? -15.219 8.529 10.696 1.00 55.69 70 THR A CA 1
ATOM 526 C C . THR A 1 70 ? -13.981 8.126 9.887 1.00 55.69 70 THR A C 1
ATOM 528 O O . THR A 1 70 ? -13.618 8.807 8.930 1.00 55.69 70 THR A O 1
ATOM 531 N N . ARG A 1 71 ? -13.400 6.953 10.165 1.00 53.78 71 ARG A N 1
ATOM 532 C CA . ARG A 1 71 ? -12.252 6.383 9.430 1.00 53.78 71 ARG A CA 1
ATOM 533 C C . ARG A 1 71 ? -12.576 5.966 7.988 1.00 53.78 71 ARG A C 1
ATOM 535 O O . ARG A 1 71 ? -11.673 5.748 7.179 1.00 53.78 71 ARG A O 1
ATOM 542 N N . THR A 1 72 ? -13.860 5.842 7.644 1.00 54.72 72 THR A N 1
ATOM 543 C CA . THR A 1 72 ? -14.294 5.419 6.301 1.00 54.72 72 THR A CA 1
ATOM 544 C C . THR A 1 72 ? -14.102 6.487 5.219 1.00 54.72 72 THR A C 1
ATOM 546 O O . THR A 1 72 ? -13.939 6.141 4.045 1.00 54.72 72 THR A O 1
ATOM 549 N N . VAL A 1 73 ? -14.101 7.771 5.596 1.00 54.91 73 VAL A N 1
ATOM 550 C CA . VAL A 1 73 ? -13.836 8.896 4.681 1.00 54.91 73 VAL A CA 1
ATOM 551 C C . VAL A 1 73 ? -12.345 8.963 4.345 1.00 54.91 73 VAL A C 1
ATOM 553 O O . VAL A 1 73 ? -11.984 9.037 3.170 1.00 54.91 73 VAL A O 1
ATOM 556 N N . ASP A 1 74 ? -11.498 8.809 5.362 1.00 61.81 74 ASP A N 1
ATOM 557 C CA . ASP A 1 74 ? -10.035 8.780 5.247 1.00 61.81 74 ASP A CA 1
ATOM 558 C C . ASP A 1 74 ? -9.566 7.653 4.307 1.00 61.81 74 ASP A C 1
ATOM 560 O O . ASP A 1 74 ? -8.830 7.862 3.346 1.00 61.81 74 ASP A O 1
ATOM 564 N N . THR A 1 75 ? -10.175 6.471 4.434 1.00 67.81 75 THR A N 1
ATOM 565 C CA . THR A 1 75 ? -9.852 5.311 3.586 1.00 67.81 75 THR A CA 1
ATOM 566 C C . THR A 1 75 ? -10.258 5.434 2.113 1.00 67.81 75 THR A C 1
ATOM 568 O O . THR A 1 75 ? -9.868 4.574 1.318 1.00 67.81 75 THR A O 1
ATOM 571 N N . ARG A 1 76 ? -11.084 6.411 1.710 1.00 75.81 76 ARG A N 1
ATOM 572 C CA . ARG A 1 76 ? -11.363 6.669 0.280 1.00 75.81 76 ARG A CA 1
ATOM 573 C C . ARG A 1 76 ? -10.329 7.612 -0.312 1.00 75.81 76 ARG A C 1
ATOM 575 O O . ARG A 1 76 ? -9.845 7.339 -1.408 1.00 75.81 76 ARG A O 1
ATOM 582 N N . LEU A 1 77 ? -9.999 8.674 0.419 1.00 79.88 77 LEU A N 1
ATOM 583 C CA . LEU A 1 77 ? -8.981 9.636 0.025 1.00 79.88 77 LEU A CA 1
ATOM 584 C C . LEU A 1 77 ? -7.609 8.960 -0.050 1.00 79.88 77 LEU A C 1
ATOM 586 O O . LEU A 1 77 ? -6.973 9.007 -1.095 1.00 79.88 77 LEU A O 1
ATOM 590 N N . GLU A 1 78 ? -7.215 8.225 0.988 1.00 78.00 78 GLU A N 1
ATOM 591 C CA . GLU A 1 78 ? -5.962 7.463 1.036 1.00 78.00 78 GLU A CA 1
ATOM 592 C C . GLU A 1 78 ? -5.844 6.475 -0.137 1.00 78.00 78 GLU A C 1
ATOM 594 O O . GLU A 1 78 ? -4.801 6.361 -0.778 1.00 78.00 78 GLU A O 1
ATOM 599 N N . ARG A 1 79 ? -6.951 5.814 -0.500 1.00 81.44 79 ARG A N 1
ATOM 600 C CA . ARG A 1 79 ? -6.992 4.892 -1.644 1.00 81.44 79 ARG A CA 1
ATOM 601 C C . ARG A 1 79 ? -6.863 5.618 -2.983 1.00 81.44 79 ARG A C 1
ATOM 603 O O . ARG A 1 79 ? -6.257 5.076 -3.902 1.00 81.44 79 ARG A O 1
ATOM 610 N N . LEU A 1 80 ? -7.429 6.820 -3.094 1.00 85.25 80 LEU A N 1
ATOM 611 C CA . LEU A 1 80 ? -7.310 7.661 -4.281 1.00 85.25 80 LEU A CA 1
ATOM 612 C C . LEU A 1 80 ? -5.885 8.205 -4.420 1.00 85.25 80 LEU A C 1
ATOM 614 O O . LEU A 1 80 ? -5.318 8.093 -5.501 1.00 85.25 80 LEU A O 1
ATOM 618 N N . LEU A 1 81 ? -5.272 8.697 -3.337 1.00 86.62 81 LEU A N 1
ATOM 619 C CA . LEU A 1 81 ? -3.866 9.110 -3.339 1.00 86.62 81 LEU A CA 1
ATOM 620 C C . LEU A 1 81 ? -2.937 7.945 -3.680 1.00 86.62 81 LEU A C 1
ATOM 622 O O . LEU A 1 81 ? -2.057 8.105 -4.519 1.00 86.62 81 LEU A O 1
ATOM 626 N N . GLY A 1 82 ? -3.158 6.766 -3.092 1.00 86.31 82 GLY A N 1
ATOM 627 C CA . GLY A 1 82 ? -2.383 5.568 -3.414 1.00 86.31 82 GLY A CA 1
ATOM 628 C C . GLY A 1 82 ? -2.506 5.169 -4.887 1.00 86.31 82 GLY A C 1
ATOM 629 O O . GLY A 1 82 ? -1.506 4.840 -5.520 1.00 86.31 82 GLY A O 1
ATOM 630 N N . ALA A 1 83 ? -3.711 5.257 -5.462 1.00 83.75 83 ALA A N 1
ATOM 631 C CA . ALA A 1 83 ? -3.930 4.984 -6.880 1.00 83.75 83 ALA A CA 1
ATOM 632 C C . ALA A 1 83 ? -3.239 6.018 -7.782 1.00 83.75 83 ALA A C 1
ATOM 634 O O . ALA A 1 83 ? -2.553 5.636 -8.727 1.00 83.75 83 ALA A O 1
ATOM 635 N N . VAL A 1 84 ? -3.375 7.312 -7.477 1.00 88.94 84 VAL A N 1
ATOM 636 C CA . VAL A 1 84 ? -2.723 8.396 -8.229 1.00 88.94 84 VAL A CA 1
ATOM 637 C C . VAL A 1 84 ? -1.203 8.262 -8.166 1.00 88.94 84 VAL A C 1
ATOM 639 O O . VAL A 1 84 ? -0.548 8.332 -9.202 1.00 88.94 84 VAL A O 1
ATOM 642 N N . LEU A 1 85 ? -0.642 8.002 -6.982 1.00 89.31 85 LEU A N 1
ATOM 643 C CA . LEU A 1 85 ? 0.793 7.797 -6.798 1.00 89.31 85 LEU A CA 1
ATOM 644 C C . LEU A 1 85 ? 1.288 6.566 -7.567 1.00 89.31 85 LEU A C 1
ATOM 646 O O . LEU A 1 85 ? 2.316 6.635 -8.234 1.00 89.31 85 LEU A O 1
ATOM 650 N N . GLY A 1 86 ? 0.542 5.459 -7.521 1.00 88.12 86 GLY A N 1
ATOM 651 C CA . GLY A 1 86 ? 0.864 4.249 -8.277 1.00 88.12 86 GLY A CA 1
ATOM 652 C C . GLY A 1 86 ? 0.855 4.478 -9.790 1.00 88.12 86 GLY A C 1
ATOM 653 O O . GLY A 1 86 ? 1.780 4.052 -10.478 1.00 88.12 86 GLY A O 1
ATOM 654 N N . ILE A 1 87 ? -0.146 5.199 -10.307 1.00 87.12 87 ILE A N 1
ATOM 655 C CA . ILE A 1 87 ? -0.223 5.571 -11.728 1.00 87.12 87 ILE A CA 1
ATOM 656 C C . ILE A 1 87 ? 0.939 6.493 -12.107 1.00 87.12 87 ILE A C 1
ATOM 658 O O . ILE A 1 87 ? 1.584 6.259 -13.125 1.00 87.12 87 ILE A O 1
ATOM 662 N N . ALA A 1 88 ? 1.239 7.506 -11.290 1.00 87.69 88 ALA A N 1
ATOM 663 C CA . ALA A 1 88 ? 2.331 8.443 -11.541 1.00 87.69 88 ALA A CA 1
ATOM 664 C C . ALA A 1 88 ? 3.696 7.737 -11.575 1.00 87.69 88 ALA A C 1
ATOM 666 O O . ALA A 1 88 ? 4.468 7.942 -12.509 1.00 87.69 88 ALA A O 1
ATOM 667 N N . LEU A 1 89 ? 3.970 6.856 -10.606 1.00 87.81 89 LEU A N 1
ATOM 668 C CA . LEU A 1 89 ? 5.196 6.053 -10.573 1.00 87.81 89 LEU A CA 1
ATOM 669 C C . LEU A 1 89 ? 5.278 5.085 -11.757 1.00 87.81 89 LEU A C 1
ATOM 671 O O . LEU A 1 89 ? 6.334 4.968 -12.373 1.00 87.81 89 LEU A O 1
ATOM 675 N N . GLY A 1 90 ? 4.173 4.419 -12.105 1.00 86.25 90 GLY A N 1
ATOM 676 C CA . GLY A 1 90 ? 4.117 3.521 -13.259 1.00 86.25 90 GLY A CA 1
ATOM 677 C C . GLY A 1 90 ? 4.371 4.248 -14.581 1.00 86.25 90 GLY A C 1
ATOM 678 O O . GLY A 1 90 ? 5.156 3.778 -15.401 1.00 86.25 90 GLY A O 1
ATOM 679 N N . ALA A 1 91 ? 3.764 5.421 -14.768 1.00 84.38 91 ALA A N 1
ATOM 680 C CA . ALA A 1 91 ? 3.978 6.259 -15.943 1.00 84.38 91 ALA A CA 1
ATOM 681 C C . ALA A 1 91 ? 5.422 6.775 -16.024 1.00 84.38 91 ALA A C 1
ATOM 683 O O . ALA A 1 91 ? 6.025 6.717 -17.092 1.00 84.38 91 ALA A O 1
ATOM 684 N N . ALA A 1 92 ? 6.000 7.217 -14.901 1.00 85.25 92 ALA A N 1
ATOM 685 C CA . ALA A 1 92 ? 7.394 7.649 -14.840 1.00 85.25 92 ALA A CA 1
ATOM 686 C C . ALA A 1 92 ? 8.363 6.503 -15.171 1.00 85.25 92 ALA A C 1
ATOM 688 O O . ALA A 1 92 ? 9.277 6.683 -15.972 1.00 85.25 92 ALA A O 1
ATOM 689 N N . ALA A 1 93 ? 8.134 5.309 -14.618 1.00 83.00 93 ALA A N 1
ATOM 690 C CA . ALA A 1 93 ? 8.941 4.129 -14.915 1.00 83.00 93 ALA A CA 1
ATOM 691 C C . ALA A 1 93 ? 8.853 3.726 -16.396 1.00 83.00 93 ALA A C 1
ATOM 693 O O . ALA A 1 93 ? 9.870 3.399 -17.003 1.00 83.00 93 ALA A O 1
ATOM 694 N N . LEU A 1 94 ? 7.658 3.788 -16.996 1.00 80.38 94 LEU A N 1
ATOM 695 C CA . LEU A 1 94 ? 7.469 3.538 -18.427 1.00 80.38 94 LEU A CA 1
ATOM 696 C C . LEU A 1 94 ? 8.176 4.585 -19.289 1.00 80.38 94 LEU A C 1
ATOM 698 O O . LEU A 1 94 ? 8.858 4.212 -20.236 1.00 80.38 94 LEU A O 1
ATOM 702 N N . ALA A 1 95 ? 8.054 5.871 -18.958 1.00 85.06 95 ALA A N 1
ATOM 703 C CA . ALA A 1 95 ? 8.710 6.947 -19.697 1.00 85.06 95 ALA A CA 1
ATOM 704 C C . ALA A 1 95 ? 10.239 6.790 -19.682 1.00 85.06 95 ALA A C 1
ATOM 706 O O . ALA A 1 95 ? 10.868 6.774 -20.736 1.00 85.06 95 ALA A O 1
ATOM 707 N N . GLN A 1 96 ? 10.827 6.563 -18.504 1.00 81.31 96 GLN A N 1
ATOM 708 C CA . GLN A 1 96 ? 12.266 6.308 -18.367 1.00 81.31 96 GLN A CA 1
ATOM 709 C C . GLN A 1 96 ? 12.692 5.009 -19.068 1.00 81.31 96 GLN A C 1
ATOM 711 O O . GLN A 1 96 ? 13.740 4.945 -19.708 1.00 81.31 96 GLN A O 1
ATOM 716 N N . GLY A 1 97 ? 11.857 3.969 -19.011 1.00 81.25 97 GLY A N 1
ATOM 717 C CA . GLY A 1 97 ? 12.086 2.725 -19.742 1.00 81.25 97 GLY A CA 1
ATOM 718 C C . GLY A 1 97 ? 12.061 2.901 -21.264 1.00 81.25 97 GLY A C 1
ATOM 719 O O . GLY A 1 97 ? 12.826 2.244 -21.962 1.00 81.25 97 GLY A O 1
ATOM 720 N N . LEU A 1 98 ? 11.228 3.792 -21.799 1.00 81.62 98 LEU A N 1
ATOM 721 C CA . LEU A 1 98 ? 11.170 4.063 -23.238 1.00 81.62 98 LEU A CA 1
ATOM 722 C C . LEU A 1 98 ? 12.332 4.943 -23.711 1.00 81.62 98 LEU A C 1
ATOM 724 O O . LEU A 1 98 ? 12.868 4.702 -24.788 1.00 81.62 98 LEU A O 1
ATOM 728 N N . GLU A 1 99 ? 12.738 5.931 -22.913 1.00 81.12 99 GLU A N 1
ATOM 729 C CA . GLU A 1 99 ? 13.809 6.861 -23.283 1.00 81.12 99 GLU A CA 1
ATOM 730 C C . GLU A 1 99 ? 15.214 6.292 -23.048 1.00 81.12 99 GLU A C 1
ATOM 732 O O . GLU A 1 99 ? 16.092 6.462 -23.890 1.00 81.12 99 GLU A O 1
ATOM 737 N N . GLN A 1 100 ? 15.445 5.615 -21.917 1.00 76.81 100 GLN A N 1
ATOM 738 C CA . GLN A 1 100 ? 16.769 5.104 -21.531 1.00 76.81 100 GLN A CA 1
ATOM 739 C C . GLN A 1 100 ? 16.846 3.572 -21.476 1.00 76.81 100 GLN A C 1
ATOM 741 O O . GLN A 1 100 ? 17.933 3.013 -21.309 1.00 76.81 100 GLN A O 1
ATOM 746 N N . GLY A 1 101 ? 15.726 2.858 -21.622 1.00 67.62 101 GLY A N 1
ATOM 747 C CA . GLY A 1 101 ? 15.717 1.401 -21.465 1.00 67.62 101 GLY A CA 1
ATOM 748 C C . GLY A 1 101 ? 16.471 0.662 -22.563 1.00 67.62 101 GLY A C 1
ATOM 749 O O . GLY A 1 101 ? 17.061 -0.374 -22.275 1.00 67.62 101 GLY A O 1
ATOM 750 N N . ALA A 1 102 ? 16.528 1.197 -23.787 1.00 70.06 102 ALA A N 1
ATOM 751 C CA . ALA A 1 102 ? 17.320 0.606 -24.868 1.00 70.06 102 ALA A CA 1
ATOM 752 C C . ALA A 1 102 ? 18.830 0.648 -24.568 1.00 70.06 102 ALA A C 1
ATOM 754 O O . ALA A 1 102 ? 19.527 -0.335 -24.806 1.00 70.06 102 ALA A O 1
ATOM 755 N N . GLU A 1 103 ? 19.321 1.746 -23.985 1.00 77.25 103 GLU A N 1
ATOM 756 C CA . GLU A 1 103 ? 20.722 1.911 -23.575 1.00 77.25 103 GLU A CA 1
ATOM 757 C C . GLU A 1 103 ? 21.077 0.926 -22.448 1.00 77.25 103 GLU A C 1
ATOM 759 O O . GLU A 1 103 ? 22.071 0.204 -22.528 1.00 77.25 103 GLU A O 1
ATOM 764 N N . TRP A 1 104 ? 20.206 0.817 -21.437 1.00 72.31 104 TRP A N 1
ATOM 765 C CA . TRP A 1 104 ? 20.351 -0.144 -20.340 1.00 72.31 104 TRP A CA 1
ATOM 766 C C . TRP A 1 104 ? 20.310 -1.597 -20.818 1.00 72.31 104 TRP A C 1
ATOM 768 O O . TRP A 1 104 ? 21.151 -2.399 -20.414 1.00 72.31 104 TRP A O 1
ATOM 778 N N . LEU A 1 105 ? 19.364 -1.940 -21.698 1.00 70.75 105 LEU A N 1
ATOM 779 C CA . LEU A 1 105 ? 19.261 -3.268 -22.308 1.00 70.75 105 LEU A CA 1
ATOM 780 C C . LEU A 1 105 ? 20.487 -3.595 -23.154 1.00 70.75 105 LEU A C 1
ATOM 782 O O . LEU A 1 105 ? 20.926 -4.740 -23.142 1.00 70.75 105 LEU A O 1
ATOM 786 N N . ARG A 1 106 ? 21.058 -2.609 -23.852 1.00 70.69 106 ARG A N 1
ATOM 787 C CA . ARG A 1 106 ? 22.276 -2.788 -24.643 1.00 70.69 106 ARG A CA 1
ATOM 788 C C . ARG A 1 106 ? 23.488 -3.058 -23.756 1.00 70.69 106 ARG A C 1
ATOM 790 O O . ARG A 1 106 ? 24.188 -4.027 -24.004 1.00 70.69 106 ARG A O 1
ATOM 797 N N . ILE A 1 107 ? 23.684 -2.296 -22.678 1.00 75.44 107 ILE A N 1
ATOM 798 C CA . ILE A 1 107 ? 24.766 -2.535 -21.702 1.00 75.44 107 ILE A CA 1
ATOM 799 C C . ILE A 1 107 ? 24.604 -3.906 -21.028 1.00 75.44 107 ILE A C 1
ATOM 801 O O . ILE A 1 107 ? 25.578 -4.636 -20.847 1.00 75.44 107 ILE A O 1
ATOM 805 N N . LEU A 1 108 ? 23.368 -4.281 -20.686 1.00 70.06 108 LEU A N 1
ATOM 806 C CA . LEU A 1 108 ? 23.048 -5.608 -20.162 1.00 70.06 108 LEU A CA 1
ATOM 807 C C . LEU A 1 108 ? 23.327 -6.708 -21.188 1.00 70.06 108 LEU A C 1
ATOM 809 O O . LEU A 1 108 ? 23.851 -7.746 -20.810 1.00 70.06 108 LEU A O 1
ATOM 813 N N . ALA A 1 109 ? 23.000 -6.493 -22.463 1.00 69.69 109 ALA A N 1
ATOM 814 C CA . ALA A 1 109 ? 23.247 -7.450 -23.537 1.00 69.69 109 ALA A CA 1
ATOM 815 C C . ALA A 1 109 ? 24.742 -7.596 -23.852 1.00 69.69 109 ALA A C 1
ATOM 817 O O . ALA A 1 109 ? 25.196 -8.704 -24.107 1.00 69.69 109 ALA A O 1
ATOM 818 N N . GLU A 1 110 ? 25.512 -6.508 -23.783 1.00 72.31 110 GLU A N 1
ATOM 819 C CA . GLU A 1 110 ? 26.965 -6.526 -23.976 1.00 72.31 110 GLU A CA 1
ATOM 820 C C . GLU A 1 110 ? 27.703 -7.191 -22.806 1.00 72.31 110 GLU A C 1
ATOM 822 O O . GLU A 1 110 ? 28.726 -7.840 -23.014 1.00 72.31 110 GLU A O 1
ATOM 827 N N . GLN A 1 111 ? 27.172 -7.096 -21.583 1.00 72.00 111 GLN A N 1
ATOM 828 C CA . GLN A 1 111 ? 27.706 -7.813 -20.417 1.00 72.00 111 GLN A CA 1
ATOM 829 C C . GLN A 1 111 ? 27.105 -9.213 -20.224 1.00 72.00 111 GLN A C 1
ATOM 831 O O . GLN A 1 111 ? 27.622 -10.013 -19.438 1.00 72.00 111 GLN A O 1
ATOM 836 N N . ALA A 1 112 ? 26.037 -9.545 -20.947 1.00 60.62 112 ALA A N 1
ATOM 837 C CA . ALA A 1 112 ? 25.464 -10.875 -20.943 1.00 60.62 112 ALA A CA 1
ATOM 838 C C . ALA A 1 112 ? 26.283 -11.790 -21.861 1.00 60.62 112 ALA A C 1
ATOM 840 O O . ALA A 1 112 ? 26.008 -11.941 -23.050 1.00 60.62 112 ALA A O 1
ATOM 841 N N . SER A 1 113 ? 27.254 -12.484 -21.261 1.00 59.06 113 SER A N 1
ATOM 842 C CA . SER A 1 113 ? 27.653 -13.834 -21.696 1.00 59.06 113 SER A CA 1
ATOM 843 C C . SER A 1 113 ? 26.403 -14.615 -22.149 1.00 59.06 113 SER A C 1
ATOM 845 O O . SER A 1 113 ? 25.358 -14.427 -21.514 1.00 59.06 113 SER A O 1
ATOM 847 N N . PRO A 1 114 ? 26.458 -15.435 -23.227 1.00 68.50 114 PRO A N 1
ATOM 848 C CA . PRO A 1 114 ? 25.288 -16.036 -23.876 1.00 68.50 114 PRO A CA 1
ATOM 849 C C . PRO A 1 114 ? 24.243 -16.452 -22.850 1.00 68.50 114 PRO A C 1
ATOM 851 O O . PRO A 1 114 ? 24.505 -17.328 -22.022 1.00 68.50 114 PRO A O 1
ATOM 854 N N . LEU A 1 115 ? 23.100 -15.750 -22.862 1.00 65.50 115 LEU A N 1
ATOM 855 C CA . LEU A 1 115 ? 22.093 -15.883 -21.816 1.00 65.50 115 LEU A CA 1
ATOM 856 C C . LEU A 1 115 ? 21.769 -17.372 -21.649 1.00 65.50 115 LEU A C 1
ATOM 858 O O . LEU A 1 115 ? 21.331 -18.001 -22.620 1.00 65.50 115 LEU A O 1
ATOM 862 N N . PRO A 1 116 ? 21.982 -17.952 -20.455 1.00 67.62 116 PRO A N 1
ATOM 863 C CA . PRO A 1 116 ? 21.724 -19.361 -20.250 1.00 67.62 116 PRO A CA 1
ATOM 864 C C . PRO A 1 116 ? 20.250 -19.652 -20.562 1.00 67.62 116 PRO A C 1
ATOM 866 O O . PRO A 1 116 ? 19.370 -18.832 -20.262 1.00 67.62 116 PRO A O 1
ATOM 869 N N . PRO A 1 117 ? 19.947 -20.805 -21.178 1.00 63.84 117 PRO A N 1
ATOM 870 C CA . PRO A 1 117 ? 18.578 -21.164 -21.514 1.00 63.84 117 PRO A CA 1
ATOM 871 C C . PRO A 1 117 ? 17.722 -21.154 -20.240 1.00 63.84 117 PRO A C 1
ATOM 873 O O . PRO A 1 117 ? 17.914 -21.968 -19.341 1.00 63.84 117 PRO A O 1
ATOM 876 N N . GLY A 1 118 ? 16.789 -20.201 -20.142 1.00 66.62 118 GLY A N 1
ATOM 877 C CA . GLY A 1 118 ? 15.924 -20.042 -18.968 1.00 66.62 118 GLY A CA 1
ATOM 878 C C . GLY A 1 118 ? 15.729 -18.609 -18.472 1.00 66.62 118 GLY A C 1
ATOM 879 O O . GLY A 1 118 ? 14.771 -18.374 -17.736 1.00 66.62 118 GLY A O 1
ATOM 880 N N . THR A 1 119 ? 16.536 -17.635 -18.905 1.00 73.19 119 THR A N 1
ATOM 881 C CA . THR A 1 119 ? 16.411 -16.239 -18.434 1.00 73.19 119 THR A CA 1
ATOM 882 C C . THR A 1 119 ? 15.055 -15.613 -18.774 1.00 73.19 119 THR A C 1
ATOM 884 O O . THR A 1 119 ? 14.449 -14.959 -17.930 1.00 73.19 119 THR A O 1
ATOM 887 N N . LEU A 1 120 ? 14.507 -15.897 -19.963 1.00 72.69 120 LEU A N 1
ATOM 888 C CA . LEU A 1 120 ? 13.140 -15.496 -20.333 1.00 72.69 120 LEU A CA 1
ATOM 889 C C . LEU A 1 120 ? 12.085 -16.110 -19.399 1.00 72.69 120 LEU A C 1
ATOM 891 O O . LEU A 1 120 ? 11.139 -15.438 -18.998 1.00 72.69 120 LEU A O 1
ATOM 895 N N . ARG A 1 121 ? 12.268 -17.374 -18.999 1.00 76.44 121 ARG A N 1
ATOM 896 C CA . ARG A 1 121 ? 11.350 -18.076 -18.091 1.00 76.44 121 ARG A CA 1
ATOM 897 C C . ARG A 1 121 ? 11.406 -17.493 -16.680 1.00 76.44 121 ARG A C 1
ATOM 899 O O . ARG A 1 121 ? 10.367 -17.352 -16.042 1.00 76.44 121 ARG 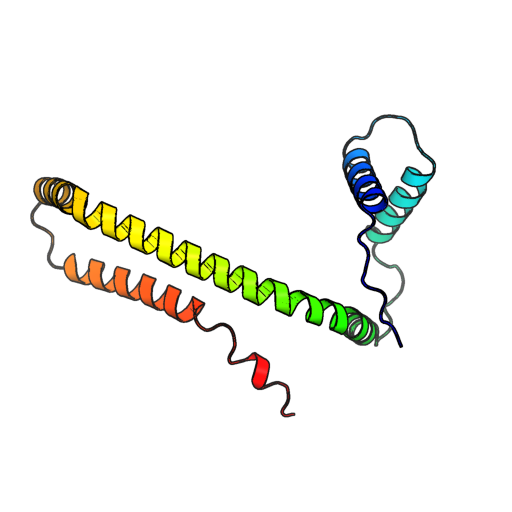A O 1
ATOM 906 N N . LEU A 1 122 ? 12.601 -17.121 -16.219 1.00 79.38 122 LEU A N 1
ATOM 907 C CA . LEU A 1 122 ? 12.809 -16.435 -14.945 1.00 79.38 122 LEU A CA 1
ATOM 908 C C . LEU A 1 122 ? 12.190 -15.030 -14.958 1.00 79.38 122 LEU A C 1
ATOM 910 O O . LEU A 1 122 ? 11.512 -14.661 -14.003 1.00 79.38 122 LEU A O 1
ATOM 914 N N . GLY A 1 123 ? 12.358 -14.281 -16.052 1.00 79.88 123 GLY A N 1
ATOM 915 C CA . GLY A 1 123 ? 11.754 -12.958 -16.225 1.00 79.88 123 GLY A CA 1
ATOM 916 C C . GLY A 1 123 ? 10.227 -13.005 -16.187 1.00 79.88 123 GLY A C 1
ATOM 917 O O . GLY A 1 123 ? 9.603 -12.242 -15.451 1.00 79.88 123 GLY A O 1
ATOM 918 N N . VAL A 1 124 ? 9.618 -13.959 -16.897 1.00 80.56 124 VAL A N 1
ATOM 919 C CA . VAL A 1 124 ? 8.161 -14.174 -16.861 1.00 80.56 124 VAL A CA 1
ATOM 920 C C . VAL A 1 124 ? 7.696 -14.617 -15.472 1.00 80.56 124 VAL A C 1
ATOM 922 O O . VAL A 1 124 ? 6.679 -14.125 -14.991 1.00 80.56 124 VAL A O 1
ATOM 925 N N . ALA A 1 125 ? 8.434 -15.502 -14.796 1.00 82.62 125 ALA A N 1
ATOM 926 C CA . ALA A 1 125 ? 8.098 -15.938 -13.441 1.00 82.62 125 ALA A CA 1
ATOM 927 C C . ALA A 1 125 ? 8.155 -14.784 -12.424 1.00 82.62 125 ALA A C 1
ATOM 929 O O . ALA A 1 125 ? 7.262 -14.664 -11.586 1.00 82.62 125 ALA A O 1
ATOM 930 N N . LEU A 1 126 ? 9.160 -13.906 -12.519 1.00 80.38 126 LEU A N 1
ATOM 931 C CA . LEU A 1 126 ? 9.270 -12.706 -11.685 1.00 80.38 126 LEU A CA 1
ATOM 932 C C . LEU A 1 126 ? 8.138 -11.718 -11.970 1.00 80.38 126 LEU A C 1
ATOM 934 O O . LEU A 1 126 ? 7.486 -11.257 -11.035 1.00 80.38 126 LEU A O 1
ATOM 938 N N . ALA A 1 127 ? 7.850 -11.450 -13.244 1.00 82.56 127 ALA A N 1
ATOM 939 C CA . ALA A 1 127 ? 6.743 -10.585 -13.639 1.00 82.56 127 ALA A CA 1
ATOM 940 C C . ALA A 1 127 ? 5.389 -11.128 -13.149 1.00 82.56 127 ALA A C 1
ATOM 942 O O . ALA A 1 127 ? 4.583 -10.378 -12.599 1.00 82.56 127 ALA A O 1
ATOM 943 N N . ALA A 1 128 ? 5.160 -12.439 -13.270 1.00 83.62 128 ALA A N 1
ATOM 944 C CA . ALA A 1 128 ? 3.963 -13.097 -12.757 1.00 83.62 128 ALA A CA 1
ATOM 945 C C . ALA A 1 128 ? 3.883 -13.033 -11.224 1.00 83.62 128 ALA A C 1
ATOM 947 O O . ALA A 1 128 ? 2.816 -12.767 -10.681 1.00 83.62 128 ALA A O 1
ATOM 948 N N .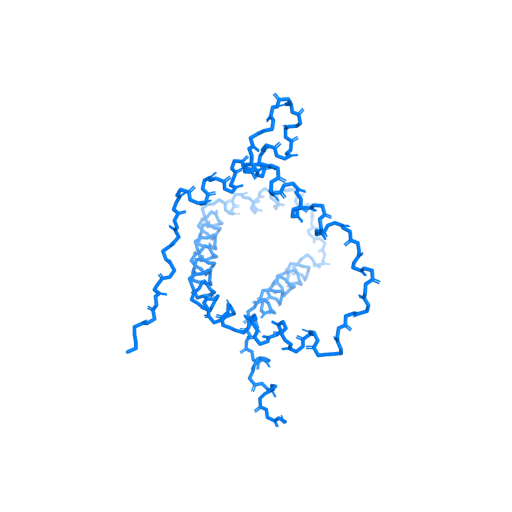 CYS A 1 129 ? 5.000 -13.223 -10.516 1.00 81.44 129 CYS A N 1
ATOM 949 C CA . CYS A 1 129 ? 5.055 -13.136 -9.055 1.00 81.44 129 CYS A CA 1
ATOM 950 C C . CYS A 1 129 ? 4.691 -11.728 -8.557 1.00 81.44 129 CYS A C 1
ATOM 952 O O . CYS A 1 129 ? 3.816 -11.569 -7.702 1.00 81.44 129 CYS A O 1
ATOM 954 N N . VAL A 1 130 ? 5.303 -10.698 -9.148 1.00 83.69 130 VAL A N 1
ATOM 955 C CA . VAL A 1 130 ? 5.018 -9.294 -8.825 1.00 83.69 130 VAL A CA 1
ATOM 956 C C . VAL A 1 130 ? 3.569 -8.946 -9.170 1.00 83.69 130 VAL A C 1
ATOM 958 O O . VAL A 1 130 ? 2.866 -8.374 -8.337 1.00 83.69 130 VAL A O 1
ATOM 961 N N . GLY A 1 131 ? 3.092 -9.360 -10.347 1.00 84.19 131 GLY A N 1
ATOM 962 C CA . GLY A 1 131 ? 1.710 -9.155 -10.780 1.00 84.19 131 GLY A CA 1
ATOM 963 C C . GLY A 1 131 ? 0.691 -9.805 -9.842 1.00 84.19 131 GLY A C 1
ATOM 964 O O . GLY A 1 131 ? -0.275 -9.158 -9.445 1.00 84.19 131 GLY A O 1
ATOM 965 N N . CYS A 1 132 ? 0.925 -11.049 -9.418 1.00 82.94 132 CYS A N 1
ATOM 966 C CA . CYS A 1 132 ? 0.070 -11.753 -8.461 1.00 82.94 132 CYS A CA 1
ATOM 967 C C . CYS A 1 132 ? 0.068 -11.084 -7.080 1.00 82.94 132 CYS A C 1
ATOM 969 O O . CYS A 1 132 ? -0.997 -10.944 -6.481 1.00 82.94 132 CYS A O 1
ATOM 971 N N . SER A 1 133 ? 1.225 -10.628 -6.589 1.00 77.44 133 SER A N 1
ATOM 972 C CA . SER A 1 133 ? 1.327 -9.901 -5.315 1.00 77.44 133 SER A CA 1
ATOM 973 C C . SER A 1 133 ? 0.515 -8.598 -5.343 1.00 77.44 133 SER A C 1
ATOM 975 O O . SER A 1 133 ? -0.245 -8.299 -4.418 1.00 77.44 133 SER A O 1
ATOM 977 N N . TRP A 1 134 ? 0.568 -7.875 -6.466 1.00 77.06 134 TRP A N 1
ATOM 978 C CA . TRP A 1 134 ? -0.258 -6.689 -6.704 1.00 77.06 134 TRP A CA 1
ATOM 979 C C . TRP A 1 134 ? -1.753 -7.018 -6.813 1.00 77.06 134 TRP A C 1
ATOM 981 O O . TRP A 1 134 ? -2.585 -6.336 -6.216 1.00 77.06 134 TRP A O 1
ATOM 991 N N . LEU A 1 135 ? -2.108 -8.095 -7.519 1.00 77.94 135 LEU A N 1
ATOM 992 C CA . LEU A 1 135 ? -3.493 -8.550 -7.684 1.00 77.94 135 LEU A CA 1
ATOM 993 C C . LEU A 1 135 ? -4.133 -8.948 -6.345 1.00 77.94 135 LEU A C 1
ATOM 995 O O . LEU A 1 135 ? -5.308 -8.670 -6.105 1.00 77.94 135 LEU A O 1
ATOM 999 N N . ILE A 1 136 ? -3.348 -9.542 -5.444 1.00 76.75 136 ILE A N 1
ATOM 1000 C CA . ILE A 1 136 ? -3.773 -9.862 -4.078 1.00 76.75 136 ILE A CA 1
ATOM 1001 C C . ILE A 1 136 ? -3.942 -8.582 -3.250 1.00 76.75 136 ILE A C 1
ATOM 1003 O O . ILE A 1 136 ? -4.928 -8.441 -2.526 1.00 76.75 136 ILE A O 1
ATOM 1007 N N . GLY A 1 137 ? -3.050 -7.603 -3.420 1.00 67.19 137 GLY A N 1
ATOM 1008 C CA . GLY A 1 137 ? -3.174 -6.270 -2.823 1.00 67.19 137 GLY A CA 1
ATOM 1009 C C . GLY A 1 137 ? -4.381 -5.458 -3.319 1.00 67.19 137 GLY A C 1
ATOM 1010 O O . GLY A 1 137 ? -4.805 -4.521 -2.643 1.00 67.19 137 GLY A O 1
ATOM 1011 N N . LEU A 1 138 ? -4.979 -5.840 -4.456 1.00 66.81 138 LEU A N 1
ATOM 1012 C CA . LEU A 1 138 ? -6.213 -5.272 -5.021 1.00 66.81 138 LEU A CA 1
ATOM 1013 C C . LEU A 1 138 ? -7.498 -5.968 -4.529 1.00 66.81 138 LEU A C 1
ATOM 1015 O O . LEU A 1 138 ? -8.598 -5.452 -4.753 1.00 66.81 138 LEU A O 1
ATOM 1019 N N . LEU A 1 139 ? -7.387 -7.053 -3.750 1.00 68.19 139 LEU A N 1
ATOM 1020 C CA . LEU A 1 139 ? -8.509 -7.699 -3.055 1.00 68.19 139 LEU A CA 1
ATOM 1021 C C . LEU A 1 139 ? -9.010 -7.036 -1.740 1.00 68.19 139 LEU A C 1
ATOM 1023 O O . LEU A 1 139 ? -9.749 -7.706 -1.005 1.00 68.19 139 LEU A O 1
ATOM 1027 N N . PRO A 1 140 ? -8.769 -5.750 -1.388 1.00 62.84 140 PRO A N 1
ATOM 1028 C CA . PRO A 1 140 ? -9.481 -5.159 -0.273 1.00 62.84 140 PRO A CA 1
ATOM 1029 C C . PRO A 1 140 ? -10.967 -5.031 -0.634 1.00 62.84 140 PRO A C 1
ATOM 1031 O O . PRO A 1 140 ? -11.350 -4.165 -1.429 1.00 62.84 140 PRO A O 1
ATOM 1034 N N . ARG A 1 141 ? -11.785 -5.830 0.077 1.00 55.91 141 ARG A N 1
ATOM 1035 C CA . ARG A 1 141 ? -13.216 -5.621 0.421 1.00 55.91 141 ARG A CA 1
ATOM 1036 C C . ARG A 1 141 ? -14.278 -6.485 -0.283 1.00 55.91 141 ARG A C 1
ATOM 1038 O O . ARG A 1 141 ? -15.341 -5.977 -0.631 1.00 55.91 141 ARG A O 1
ATOM 1045 N N . ARG A 1 142 ? -14.100 -7.811 -0.355 1.00 52.56 142 ARG A N 1
ATOM 1046 C CA . ARG A 1 142 ? -15.269 -8.731 -0.417 1.00 52.56 142 ARG A CA 1
ATOM 1047 C C . ARG A 1 142 ? -15.625 -9.404 0.916 1.00 52.56 142 ARG A C 1
ATOM 1049 O O . ARG A 1 142 ? -16.785 -9.756 1.109 1.00 52.56 142 ARG A O 1
ATOM 1056 N N . GLN A 1 143 ? -14.693 -9.523 1.864 1.00 55.22 143 GLN A N 1
ATOM 1057 C CA . GLN A 1 143 ? -14.939 -10.244 3.125 1.00 55.22 143 GLN A CA 1
ATOM 1058 C C . GLN A 1 143 ? -15.771 -9.473 4.166 1.00 55.22 143 GLN A C 1
ATOM 1060 O O . GLN A 1 143 ? -16.531 -10.098 4.898 1.00 55.22 143 GLN A O 1
ATOM 1065 N N . ALA A 1 144 ? -15.758 -8.134 4.168 1.00 53.03 144 ALA A N 1
ATOM 1066 C CA . ALA A 1 144 ? -16.537 -7.331 5.125 1.00 53.03 144 ALA A CA 1
ATOM 1067 C C . ALA A 1 144 ? -18.072 -7.378 4.918 1.00 53.03 144 ALA A C 1
ATOM 1069 O O . ALA A 1 144 ? -18.816 -6.824 5.718 1.00 53.03 144 ALA A O 1
ATOM 1070 N N . ARG A 1 145 ? -18.572 -8.026 3.851 1.00 49.12 145 ARG A N 1
ATOM 1071 C CA . ARG A 1 145 ? -20.016 -8.163 3.559 1.00 49.12 145 ARG A CA 1
ATOM 1072 C C . ARG A 1 145 ? -20.614 -9.519 3.954 1.00 49.12 145 ARG A C 1
ATOM 1074 O O . ARG A 1 145 ? -21.826 -9.682 3.842 1.00 49.12 145 ARG A O 1
ATOM 1081 N N . ARG A 1 146 ? -19.797 -10.494 4.380 1.00 52.38 146 ARG A N 1
ATOM 1082 C CA . ARG A 1 146 ? -20.256 -11.866 4.681 1.00 52.38 146 ARG A CA 1
ATOM 1083 C C . ARG A 1 146 ? -20.520 -12.117 6.172 1.00 52.38 146 ARG A C 1
ATOM 1085 O O . ARG A 1 146 ? -21.226 -13.063 6.486 1.00 52.38 146 ARG A O 1
ATOM 1092 N N . SER A 1 147 ? -20.042 -11.251 7.069 1.00 49.38 147 SER A N 1
ATOM 1093 C CA . SER A 1 147 ? -20.237 -11.374 8.525 1.00 49.38 147 SER A CA 1
ATOM 1094 C C . SER A 1 147 ? -21.534 -10.744 9.064 1.00 49.38 147 SER A C 1
ATOM 1096 O O . SER A 1 147 ? -21.714 -10.690 10.270 1.00 49.38 147 SER A O 1
ATOM 1098 N N . LEU A 1 148 ? -22.435 -10.268 8.194 1.00 52.38 148 LEU A N 1
ATOM 1099 C CA . LEU A 1 148 ? -23.749 -9.694 8.555 1.00 52.38 148 LEU A CA 1
ATOM 1100 C C . LEU A 1 148 ? -24.926 -10.625 8.190 1.00 52.38 148 LEU A C 1
ATOM 1102 O O . LEU A 1 148 ? -26.044 -10.164 7.982 1.00 52.38 148 LEU A O 1
ATOM 1106 N N . ARG A 1 149 ? -24.676 -11.932 8.030 1.00 46.97 149 ARG A N 1
ATOM 1107 C CA . ARG A 1 149 ? -25.691 -12.932 7.636 1.00 46.97 149 ARG A CA 1
ATOM 1108 C C . ARG A 1 149 ? -25.793 -14.141 8.577 1.00 46.97 149 ARG A C 1
ATOM 1110 O O . ARG A 1 149 ? -26.287 -15.180 8.146 1.00 46.97 149 ARG A O 1
ATOM 1117 N N . HIS A 1 150 ? -25.358 -14.007 9.827 1.00 42.94 150 HIS A N 1
ATOM 1118 C CA . HIS A 1 150 ? -25.620 -14.994 10.873 1.00 42.94 150 HIS A CA 1
ATOM 1119 C C . HIS A 1 150 ? -26.161 -14.302 12.113 1.00 42.94 150 HIS A C 1
ATOM 1121 O O . HIS A 1 150 ? -25.597 -13.239 12.457 1.00 42.94 150 HIS A O 1
#

Secondary structure (DSSP, 8-state):
--PPP----HHHHHHHHHHHHHHHS--S---HHHHHHHHHHHHHHSPPSSPPPTTHHHHHHHHHHHHHHHHHHHHHHHHHHHHHHHHHHHHHHHHHHHHHHHHHHHHHHHH--S--TTHHHHHHHHHHHHHHHHHHHT-TTSGGGTTT--

Foldseek 3Di:
DDDDDPPPPVVVVVVVVVLVVCVVDPDDDDDPVNVVVVVVVVVVPDDPPDDDPPCNVVVVCVVCVVVVVVVVVVVVVVVVVVVVVVVVVVVVVVVCCVPCVVVVVVVVVVPDDPPPPCPVVVVVVVVVVVVVVVVVVVPPDPVVPPVVPD

Mean predicted aligned error: 19.59 Å

Radius of gyration: 27.48 Å; Cα contacts (8 Å, |Δi|>4): 7; chains: 1; bounding box: 58×46×64 Å

pLDDT: mean 71.07, std 11.42, range [42.94, 89.31]